Protein AF-A0A0C3D1R8-F1 (afdb_monomer_lite)

Radius of gyration: 17.47 Å; chains: 1; bounding box: 44×24×53 Å

Sequence (120 aa):
MAEPINLTTVLLSLATVAFQSSVALFKTVQSFRYHPKCIHELGEELEALSGVLGSLVETISATTDVDLLALEVPLLRCGKVCREFEQEIIKCSSWSSSNRTSFRDWTKLKYIEDDIYSFR

Organism: Oidiodendron maius (strain Zn) (NCBI:txid913774)

pLDDT: mean 77.92, std 19.31, range [34.84, 98.5]

Structure (mmCIF, N/CA/C/O backbone):
data_AF-A0A0C3D1R8-F1
#
_entry.id   AF-A0A0C3D1R8-F1
#
loop_
_atom_site.group_PDB
_atom_site.id
_atom_site.type_symbol
_atom_site.label_atom_id
_atom_site.label_alt_id
_atom_site.label_comp_id
_atom_site.label_asym_id
_atom_site.label_entity_id
_atom_site.label_seq_id
_atom_site.pdbx_PDB_ins_code
_atom_site.Cartn_x
_atom_site.Cartn_y
_atom_site.Cartn_z
_atom_site.occupancy
_atom_site.B_iso_or_equiv
_atom_site.auth_seq_id
_atom_site.auth_comp_id
_atom_site.auth_asym_id
_atom_site.auth_atom_id
_atom_site.pdbx_PDB_model_num
ATOM 1 N N . MET A 1 1 ? -6.099 -13.314 32.382 1.00 42.16 1 MET A N 1
ATOM 2 C CA . MET A 1 1 ? -7.125 -12.358 31.922 1.00 42.16 1 MET A CA 1
ATOM 3 C C . MET A 1 1 ? -6.603 -11.783 30.622 1.00 42.16 1 MET A C 1
ATOM 5 O O . MET A 1 1 ? -5.616 -11.069 30.668 1.00 42.16 1 MET A O 1
ATOM 9 N N . ALA A 1 2 ? -7.125 -12.235 29.481 1.00 47.91 2 ALA A N 1
ATOM 10 C CA . ALA A 1 2 ? -6.737 -11.689 28.185 1.00 47.91 2 ALA A CA 1
ATOM 11 C C . ALA A 1 2 ? -7.545 -10.406 27.981 1.00 47.91 2 ALA A C 1
ATOM 13 O O . ALA A 1 2 ? -8.773 -10.453 28.060 1.00 47.91 2 ALA A O 1
ATOM 14 N N . GLU A 1 3 ? -6.869 -9.271 27.822 1.00 51.38 3 GLU A N 1
ATOM 15 C CA . GLU A 1 3 ? -7.529 -8.017 27.465 1.00 51.38 3 GLU A CA 1
ATOM 16 C C . GLU A 1 3 ? -8.290 -8.208 26.145 1.00 51.38 3 GLU A C 1
ATOM 18 O O . GLU A 1 3 ? -7.759 -8.835 25.221 1.00 51.38 3 GLU A O 1
ATOM 23 N N . PRO A 1 4 ? -9.537 -7.716 26.040 1.00 53.00 4 PRO A N 1
ATOM 24 C CA . PRO A 1 4 ? -10.235 -7.706 24.771 1.00 53.00 4 PRO A CA 1
ATOM 25 C C . PRO A 1 4 ? -9.415 -6.849 23.810 1.00 53.00 4 PRO A C 1
ATOM 27 O O . PRO A 1 4 ? -9.156 -5.675 24.066 1.00 53.00 4 PRO A O 1
ATOM 30 N N . ILE A 1 5 ? -8.969 -7.455 22.713 1.00 58.22 5 ILE A N 1
ATOM 31 C CA . ILE A 1 5 ? -8.381 -6.716 21.606 1.00 58.22 5 ILE A CA 1
ATOM 32 C C . ILE A 1 5 ? -9.475 -5.761 21.128 1.00 58.22 5 ILE A C 1
ATOM 34 O O . ILE A 1 5 ? -10.465 -6.193 20.537 1.00 58.22 5 ILE A O 1
ATOM 38 N N . ASN A 1 6 ? -9.332 -4.474 21.439 1.00 67.38 6 ASN A N 1
ATOM 39 C CA . ASN A 1 6 ? -10.237 -3.453 20.938 1.00 67.38 6 ASN A CA 1
ATOM 40 C C . ASN A 1 6 ? -10.159 -3.499 19.409 1.00 67.38 6 ASN A C 1
ATOM 42 O O . ASN A 1 6 ? -9.109 -3.229 18.827 1.00 67.38 6 ASN A O 1
ATOM 46 N N . LEU A 1 7 ? -11.252 -3.888 18.753 1.00 70.06 7 LEU A N 1
ATOM 47 C CA . LEU A 1 7 ? -11.293 -4.083 17.300 1.00 70.06 7 LEU A CA 1
ATOM 48 C C . LEU A 1 7 ? -10.892 -2.810 16.535 1.00 70.06 7 LEU A C 1
ATOM 50 O O . LEU A 1 7 ? -10.242 -2.886 15.493 1.00 70.06 7 LEU A O 1
ATOM 54 N N . THR A 1 8 ? -11.164 -1.635 17.109 1.00 76.44 8 THR A N 1
ATOM 55 C CA . THR A 1 8 ? -10.692 -0.334 16.613 1.00 76.44 8 THR A CA 1
ATOM 56 C C . THR A 1 8 ? -9.165 -0.262 16.537 1.00 76.44 8 THR A C 1
ATOM 58 O O . THR A 1 8 ? -8.623 0.288 15.583 1.00 76.44 8 THR A O 1
ATOM 61 N N . THR A 1 9 ? -8.446 -0.862 17.491 1.00 84.00 9 THR A N 1
ATOM 62 C CA . THR A 1 9 ? -6.977 -0.923 17.498 1.00 84.00 9 THR A CA 1
ATOM 63 C C . THR A 1 9 ? -6.445 -1.792 16.360 1.00 84.00 9 THR A C 1
ATOM 65 O O . THR A 1 9 ? -5.465 -1.418 15.716 1.00 84.00 9 THR A O 1
ATOM 68 N N . VAL A 1 10 ? -7.101 -2.922 16.066 1.00 89.19 10 VAL A N 1
ATOM 69 C CA . VAL A 1 10 ? -6.729 -3.786 14.931 1.00 89.19 10 VAL A CA 1
ATOM 70 C C . VAL A 1 10 ? -6.929 -3.035 13.626 1.00 89.19 10 VAL A C 1
ATOM 72 O O . VAL A 1 10 ? -5.997 -2.933 12.830 1.00 89.19 10 VAL A O 1
ATOM 75 N N . LEU A 1 11 ? -8.104 -2.441 13.435 1.00 92.00 11 LEU A N 1
ATOM 76 C CA . LEU A 1 11 ? -8.409 -1.709 12.216 1.00 92.00 11 LEU A CA 1
ATOM 77 C C . LEU A 1 11 ? -7.463 -0.520 12.007 1.00 92.00 11 LEU A C 1
ATOM 79 O O . LEU A 1 11 ? -6.930 -0.347 10.912 1.00 92.00 11 LEU A O 1
ATOM 83 N N . LEU A 1 12 ? -7.194 0.252 13.063 1.00 93.19 12 LEU A N 1
ATOM 84 C CA . LEU A 1 12 ? -6.243 1.360 13.023 1.00 93.19 12 LEU A CA 1
ATOM 85 C C . LEU A 1 12 ? -4.840 0.885 12.631 1.00 93.19 12 LEU A C 1
ATOM 87 O O . LEU A 1 12 ? -4.169 1.525 11.817 1.00 93.19 12 LEU A O 1
ATOM 91 N N . SER A 1 13 ? -4.400 -0.255 13.171 1.00 95.12 13 SER A N 1
ATOM 92 C CA . SER A 1 13 ? -3.103 -0.837 12.823 1.00 95.12 13 SER A CA 1
ATOM 93 C C . SER A 1 13 ? -3.039 -1.237 11.347 1.00 95.12 13 SER A C 1
ATOM 95 O O . SER A 1 13 ? -2.059 -0.922 10.674 1.00 95.12 13 SER A O 1
ATOM 97 N N . LEU A 1 14 ? -4.102 -1.840 10.807 1.00 96.19 14 LEU A N 1
ATOM 98 C CA . LEU A 1 14 ? -4.176 -2.233 9.401 1.00 96.19 14 LEU A CA 1
ATOM 99 C C . LEU A 1 14 ? -4.213 -1.017 8.476 1.00 96.19 14 LEU A C 1
ATOM 101 O O . LEU A 1 14 ? -3.488 -0.997 7.483 1.00 96.19 14 LEU A O 1
ATOM 105 N N . ALA A 1 15 ? -4.988 0.014 8.822 1.00 96.50 15 ALA A N 1
ATOM 106 C CA . ALA A 1 15 ? -5.028 1.271 8.077 1.00 96.50 15 ALA A CA 1
ATOM 107 C C . ALA A 1 15 ? -3.649 1.940 8.047 1.00 96.50 15 ALA A C 1
ATOM 109 O O . ALA A 1 15 ? -3.170 2.342 6.987 1.00 96.50 15 ALA A O 1
ATOM 110 N N . THR A 1 16 ? -2.965 1.969 9.193 1.00 97.62 16 THR A N 1
ATOM 111 C CA . THR A 1 16 ? -1.612 2.526 9.313 1.00 97.62 16 THR A CA 1
ATOM 112 C C . THR A 1 16 ? -0.607 1.734 8.479 1.00 97.62 16 THR A C 1
ATOM 114 O O . THR A 1 16 ? 0.209 2.321 7.769 1.00 97.62 16 THR A O 1
ATOM 117 N N . VAL A 1 17 ? -0.671 0.400 8.518 1.00 97.75 17 VAL A N 1
ATOM 118 C CA . VAL A 1 17 ? 0.194 -0.469 7.707 1.00 97.75 17 VAL A CA 1
ATOM 119 C C . VAL A 1 17 ? -0.065 -0.262 6.217 1.00 97.75 17 VAL A C 1
ATOM 121 O O . VAL A 1 17 ? 0.900 -0.157 5.457 1.00 97.75 17 VAL A O 1
ATOM 124 N N . ALA A 1 18 ? -1.327 -0.182 5.791 1.00 98.12 18 ALA A N 1
ATOM 125 C CA . ALA A 1 18 ? -1.689 0.090 4.404 1.00 98.12 18 ALA A CA 1
ATOM 126 C C . ALA A 1 18 ? -1.138 1.446 3.944 1.00 98.12 18 ALA A C 1
ATOM 128 O O . ALA A 1 18 ? -0.440 1.499 2.934 1.00 98.12 18 ALA A O 1
ATOM 129 N N . PHE A 1 19 ? -1.357 2.503 4.733 1.00 98.50 19 PHE A N 1
ATOM 130 C CA . PHE A 1 19 ? -0.858 3.852 4.463 1.00 98.50 19 PHE A CA 1
ATOM 131 C C . PHE A 1 19 ? 0.671 3.904 4.346 1.00 98.50 19 PHE A C 1
ATOM 133 O O . PHE A 1 19 ? 1.220 4.405 3.368 1.00 98.50 19 PHE A O 1
ATOM 140 N N . GLN A 1 20 ? 1.395 3.348 5.318 1.00 98.38 20 GLN A N 1
ATOM 141 C CA . GLN A 1 20 ? 2.860 3.350 5.278 1.00 98.38 20 GLN A CA 1
ATOM 142 C C . GLN A 1 20 ? 3.399 2.577 4.072 1.00 98.38 20 GLN A C 1
ATOM 144 O O . GLN A 1 20 ? 4.389 2.987 3.467 1.00 98.38 20 GLN A O 1
ATOM 149 N N . SER A 1 21 ? 2.740 1.476 3.712 1.00 97.62 21 SER A N 1
ATOM 150 C CA . SER A 1 21 ? 3.134 0.652 2.569 1.00 97.62 21 SER A CA 1
ATOM 151 C C . SER A 1 21 ? 2.860 1.359 1.237 1.00 97.62 21 SER A C 1
ATOM 153 O O . SER A 1 21 ? 3.694 1.283 0.339 1.00 97.62 21 SER A O 1
ATOM 155 N N . SER A 1 22 ? 1.746 2.090 1.106 1.00 97.69 22 SER A N 1
ATOM 156 C CA . SER A 1 22 ? 1.459 2.881 -0.099 1.00 97.69 22 SER A CA 1
ATOM 157 C C . SER A 1 22 ? 2.452 4.034 -0.264 1.00 97.69 22 SER A C 1
ATOM 159 O O . SER A 1 22 ? 2.960 4.254 -1.362 1.00 97.69 22 SER A O 1
ATOM 161 N N . VAL A 1 23 ? 2.814 4.712 0.832 1.00 97.88 23 VAL A N 1
ATOM 162 C CA . VAL A 1 23 ? 3.824 5.783 0.832 1.00 97.88 23 VAL A CA 1
ATOM 163 C C . VAL A 1 23 ? 5.211 5.253 0.461 1.00 97.88 23 VAL A C 1
ATOM 165 O O . VAL A 1 23 ? 5.949 5.924 -0.264 1.00 97.88 23 VAL A O 1
ATOM 168 N N . ALA A 1 24 ? 5.591 4.072 0.956 1.00 96.62 24 ALA A N 1
ATOM 169 C CA . ALA A 1 24 ? 6.863 3.439 0.612 1.00 96.62 24 ALA A CA 1
ATOM 170 C C . ALA A 1 24 ? 6.928 3.114 -0.890 1.00 96.62 24 ALA A C 1
ATOM 172 O O . ALA A 1 24 ? 7.837 3.571 -1.586 1.00 96.62 24 ALA A O 1
ATOM 173 N N . LEU A 1 25 ? 5.886 2.462 -1.415 1.00 93.31 25 LEU A N 1
ATOM 174 C CA . LEU A 1 25 ? 5.748 2.171 -2.839 1.00 93.31 25 LEU A CA 1
ATOM 175 C C . LEU A 1 25 ? 5.791 3.445 -3.701 1.00 93.31 25 LEU A C 1
ATOM 177 O O . LEU A 1 25 ? 6.546 3.498 -4.670 1.00 93.31 25 LEU A O 1
ATOM 181 N N . PHE A 1 26 ? 5.056 4.495 -3.327 1.00 93.00 26 PHE A N 1
ATOM 182 C CA . PHE A 1 26 ? 5.075 5.792 -4.013 1.00 93.00 26 PHE A CA 1
ATOM 183 C C . PHE A 1 26 ? 6.482 6.391 -4.095 1.00 93.00 26 PHE A C 1
ATOM 185 O O . PHE A 1 26 ? 6.932 6.791 -5.169 1.00 93.00 26 PHE A O 1
ATOM 192 N N . LYS A 1 27 ? 7.214 6.413 -2.975 1.00 91.94 27 LYS A N 1
ATOM 193 C CA . LYS A 1 27 ? 8.599 6.909 -2.935 1.00 91.94 27 LYS A CA 1
ATOM 194 C C . LYS A 1 27 ? 9.525 6.071 -3.811 1.00 91.94 27 LYS A C 1
ATOM 196 O O . LYS A 1 27 ? 10.365 6.628 -4.517 1.00 91.94 27 LYS A O 1
ATOM 201 N N . THR A 1 28 ? 9.354 4.752 -3.797 1.00 88.19 28 THR A N 1
ATOM 202 C CA . THR A 1 28 ? 10.107 3.834 -4.652 1.00 88.19 28 THR A CA 1
ATOM 203 C C . THR A 1 28 ? 9.837 4.128 -6.132 1.00 88.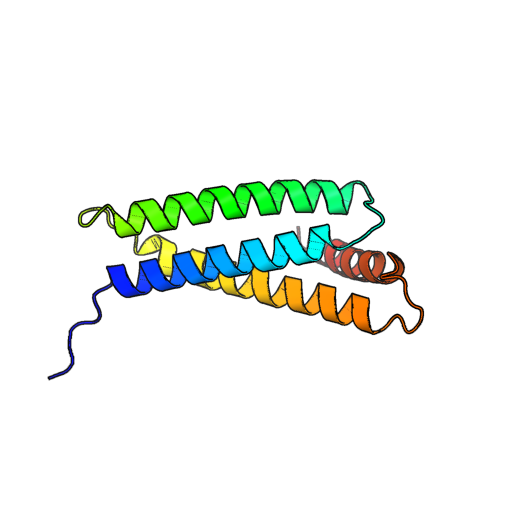19 28 THR A C 1
ATOM 205 O O . THR A 1 28 ? 10.787 4.296 -6.894 1.00 88.19 28 THR A O 1
ATOM 208 N N . VAL A 1 29 ? 8.576 4.315 -6.533 1.00 84.62 29 VAL A N 1
ATOM 209 C CA . VAL A 1 29 ? 8.177 4.693 -7.904 1.00 84.62 29 VAL A CA 1
ATOM 210 C C . VAL A 1 29 ? 8.717 6.074 -8.307 1.00 84.62 29 VAL A C 1
ATOM 212 O O . VAL A 1 29 ? 9.198 6.251 -9.427 1.00 84.62 29 VAL A O 1
ATOM 215 N N . GLN A 1 30 ? 8.727 7.049 -7.398 1.00 84.88 30 GLN A N 1
ATOM 216 C CA . GLN A 1 30 ? 9.294 8.373 -7.669 1.00 84.88 30 GLN A CA 1
ATOM 217 C C . GLN A 1 30 ? 10.824 8.384 -7.792 1.00 84.88 30 GLN A C 1
ATOM 219 O O . GLN A 1 30 ? 11.386 9.285 -8.410 1.00 84.88 30 GLN A O 1
ATOM 224 N N . SER A 1 31 ? 11.522 7.392 -7.235 1.00 83.00 31 SER A N 1
ATOM 225 C CA . SER A 1 31 ? 12.989 7.334 -7.297 1.00 83.00 31 SER A CA 1
ATOM 226 C C . SER A 1 31 ? 13.544 7.066 -8.708 1.00 83.00 31 SER A C 1
ATOM 228 O O . SER A 1 31 ? 14.735 7.275 -8.967 1.00 83.00 31 SER A O 1
ATOM 230 N N . PHE A 1 32 ? 12.704 6.618 -9.648 1.00 74.31 32 PHE A N 1
ATOM 231 C CA . PHE A 1 32 ? 13.103 6.337 -11.025 1.00 74.31 32 PHE A CA 1
ATOM 232 C C . PHE A 1 32 ? 13.313 7.631 -11.823 1.00 74.31 32 PHE A C 1
ATOM 234 O O . PHE A 1 32 ? 12.397 8.414 -12.014 1.00 74.31 32 PHE A O 1
ATOM 241 N N . ARG A 1 33 ? 14.525 7.840 -12.358 1.00 59.50 33 ARG A N 1
ATOM 242 C CA . ARG A 1 33 ? 14.917 9.086 -13.058 1.00 59.50 33 ARG A CA 1
ATOM 243 C C . ARG A 1 33 ? 14.285 9.309 -14.435 1.00 59.50 33 ARG A C 1
ATOM 245 O O . ARG A 1 33 ? 14.351 10.419 -14.955 1.00 59.50 33 ARG A O 1
ATOM 252 N N . TYR A 1 34 ? 13.771 8.261 -15.069 1.00 62.88 34 TYR A N 1
ATOM 253 C CA . TYR A 1 34 ? 13.098 8.353 -16.362 1.00 62.88 34 TYR A CA 1
ATOM 254 C C . TYR A 1 34 ? 11.651 7.940 -16.143 1.00 62.88 34 TYR A C 1
ATOM 256 O O . TYR A 1 34 ? 11.408 6.795 -15.764 1.00 62.88 34 TYR A O 1
ATOM 264 N N . HIS A 1 35 ? 10.719 8.871 -16.355 1.00 59.09 35 HIS A N 1
ATOM 265 C CA . HIS A 1 35 ? 9.287 8.641 -16.186 1.00 59.09 35 HIS A CA 1
ATOM 266 C C . HIS A 1 35 ? 8.629 8.455 -17.561 1.00 59.09 35 HIS A C 1
ATOM 268 O O . HIS A 1 35 ? 8.214 9.426 -18.194 1.00 59.09 35 HIS A O 1
ATOM 274 N N . PRO A 1 36 ? 8.514 7.219 -18.068 1.00 66.81 36 PRO A N 1
ATOM 275 C CA . PRO A 1 36 ? 7.482 6.909 -19.040 1.00 66.81 36 PRO A CA 1
ATOM 276 C C . PRO A 1 36 ? 6.131 7.285 -18.440 1.00 66.81 36 PRO A C 1
ATOM 278 O O . PRO A 1 36 ? 5.921 7.121 -17.238 1.00 66.81 36 PRO A O 1
ATOM 281 N N . LYS A 1 37 ? 5.203 7.722 -19.290 1.00 74.56 37 LYS A N 1
ATOM 282 C CA . LYS A 1 37 ? 3.856 8.164 -18.902 1.00 74.56 37 LYS A CA 1
ATOM 283 C C . LYS A 1 37 ? 3.177 7.247 -17.868 1.00 74.56 37 LYS A C 1
ATOM 285 O O . LYS A 1 37 ? 2.637 7.730 -16.891 1.00 74.56 37 LYS A O 1
ATOM 290 N N . CYS A 1 38 ? 3.323 5.932 -18.028 1.00 70.69 38 CYS A N 1
ATOM 291 C CA . CYS A 1 38 ? 2.769 4.913 -17.131 1.00 70.69 38 CYS A CA 1
ATOM 292 C C . CYS A 1 38 ? 3.339 4.944 -15.693 1.00 70.69 38 CYS A C 1
ATOM 294 O O . CYS A 1 38 ? 2.605 4.684 -14.750 1.00 70.69 38 CYS A O 1
ATOM 296 N N . ILE A 1 39 ? 4.621 5.289 -15.497 1.00 76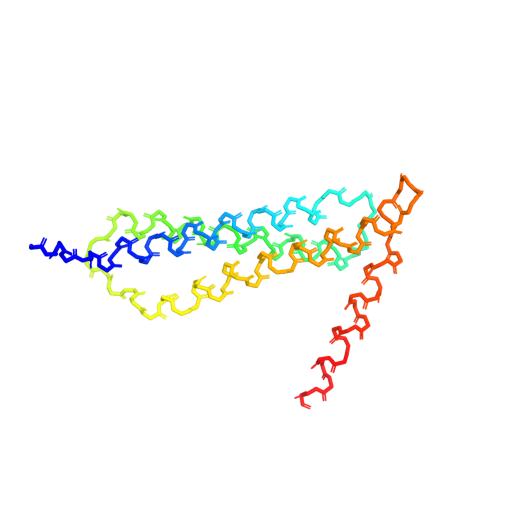.38 39 ILE A N 1
ATOM 297 C CA . ILE A 1 39 ? 5.211 5.454 -14.150 1.00 76.38 39 ILE A CA 1
ATOM 298 C C . ILE A 1 39 ? 4.674 6.724 -13.487 1.00 76.38 39 ILE A C 1
ATOM 300 O O . ILE A 1 39 ? 4.469 6.747 -12.278 1.00 76.38 39 ILE A O 1
ATOM 304 N N . HIS A 1 40 ? 4.449 7.775 -14.277 1.00 79.69 40 HIS A N 1
ATOM 305 C CA . HIS A 1 40 ? 3.849 9.008 -13.782 1.00 79.69 40 HIS A CA 1
ATOM 306 C C . HIS A 1 40 ? 2.389 8.789 -13.367 1.00 79.69 40 HIS A C 1
ATOM 308 O O . HIS A 1 40 ? 2.057 9.085 -12.228 1.00 79.69 40 HIS A O 1
ATOM 314 N N . GLU A 1 41 ? 1.579 8.170 -14.233 1.00 83.00 41 GLU A N 1
ATOM 315 C CA . GLU A 1 41 ? 0.185 7.794 -13.941 1.00 83.00 41 GLU A CA 1
ATOM 316 C C . GLU A 1 41 ? 0.101 6.910 -12.683 1.00 83.00 41 GLU A C 1
ATOM 318 O O . GLU A 1 41 ? -0.671 7.194 -11.775 1.00 83.00 41 GLU A O 1
ATOM 323 N N . LEU A 1 42 ? 0.961 5.890 -12.557 1.00 85.19 42 LEU A N 1
ATOM 324 C CA . LEU A 1 42 ? 1.029 5.080 -11.335 1.00 85.19 42 LEU A CA 1
ATOM 325 C C . LEU A 1 42 ? 1.410 5.913 -10.100 1.00 85.19 42 LEU A C 1
ATOM 327 O O . LEU A 1 42 ? 0.905 5.666 -9.008 1.00 85.19 42 LEU A O 1
ATOM 331 N N . GLY A 1 43 ? 2.316 6.879 -10.252 1.00 89.12 43 GLY A N 1
ATOM 332 C CA . GLY A 1 43 ? 2.689 7.802 -9.184 1.00 89.12 43 GLY A CA 1
ATOM 333 C C . GLY A 1 43 ? 1.500 8.625 -8.687 1.00 89.12 43 GLY A C 1
ATOM 334 O O . GLY A 1 43 ? 1.294 8.693 -7.478 1.00 89.12 43 GLY A O 1
ATOM 335 N N . GLU A 1 44 ? 0.703 9.185 -9.599 1.00 90.62 44 GLU A N 1
ATOM 336 C CA . GLU A 1 44 ? -0.512 9.949 -9.275 1.00 90.62 44 GLU A CA 1
ATOM 337 C C . GLU A 1 44 ? -1.548 9.078 -8.542 1.00 90.62 44 GLU A C 1
ATOM 339 O O . GLU A 1 44 ? -2.074 9.478 -7.501 1.00 90.62 44 GLU A O 1
ATOM 344 N N . GLU A 1 45 ? -1.782 7.849 -9.015 1.00 92.94 45 GLU A N 1
ATOM 345 C CA . GLU A 1 45 ? -2.694 6.897 -8.362 1.00 92.94 45 GLU A CA 1
ATOM 346 C C . GLU A 1 45 ? -2.219 6.512 -6.948 1.00 92.94 45 GLU A C 1
ATOM 348 O O . GLU A 1 45 ? -3.011 6.431 -6.006 1.00 92.94 45 GLU A O 1
ATOM 353 N N . LEU A 1 46 ? -0.910 6.308 -6.758 1.00 94.56 46 LEU A N 1
ATOM 354 C CA . LEU A 1 46 ? -0.329 5.986 -5.450 1.00 94.56 46 LEU A CA 1
ATOM 355 C C . LEU A 1 46 ? -0.346 7.172 -4.480 1.00 94.56 46 LEU A C 1
ATOM 357 O O . LEU A 1 46 ? -0.491 6.971 -3.268 1.00 94.56 46 LEU A O 1
ATOM 361 N N . GLU A 1 47 ? -0.201 8.393 -4.988 1.00 95.69 47 GLU A N 1
ATOM 362 C CA . GLU A 1 47 ? -0.360 9.617 -4.206 1.00 95.69 47 GLU A CA 1
ATOM 363 C C . GLU A 1 47 ? -1.802 9.753 -3.713 1.00 95.69 47 GLU A C 1
ATOM 365 O O . GLU A 1 47 ? -2.028 9.910 -2.509 1.00 95.69 47 GLU A O 1
ATOM 370 N N . ALA A 1 48 ? -2.777 9.588 -4.613 1.00 97.56 48 ALA A N 1
ATOM 371 C CA . ALA A 1 48 ? -4.196 9.612 -4.276 1.00 97.56 48 ALA A CA 1
ATOM 372 C C . ALA A 1 48 ? -4.559 8.522 -3.252 1.00 97.56 48 ALA A C 1
ATOM 374 O O . ALA A 1 48 ? -5.198 8.812 -2.236 1.00 97.56 48 ALA A O 1
ATOM 375 N N . LEU A 1 49 ? -4.092 7.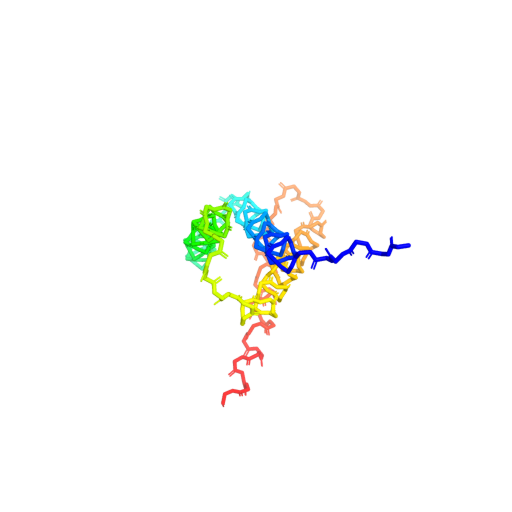286 -3.463 1.00 97.75 49 LEU A N 1
ATOM 376 C CA . LEU A 1 49 ? -4.287 6.176 -2.527 1.00 97.75 49 LEU A CA 1
ATOM 377 C C . LEU A 1 49 ? -3.709 6.495 -1.143 1.00 97.75 49 LEU A C 1
ATOM 379 O O . LEU A 1 49 ? -4.370 6.276 -0.128 1.00 97.75 49 LEU A O 1
ATOM 383 N N . SER A 1 50 ? -2.488 7.033 -1.093 1.00 97.50 50 SER A N 1
ATOM 384 C CA . SER A 1 50 ? -1.842 7.408 0.168 1.00 97.50 50 SER A CA 1
ATOM 385 C C . SER A 1 50 ? -2.611 8.518 0.884 1.00 97.50 50 SER A C 1
ATOM 387 O O . SER A 1 50 ? -2.767 8.451 2.101 1.00 97.50 50 SER A O 1
ATOM 389 N N . GLY A 1 51 ? -3.145 9.496 0.148 1.00 97.94 51 GLY A N 1
ATOM 390 C CA . GLY A 1 51 ? -4.012 10.537 0.700 1.00 97.94 51 GLY A CA 1
ATOM 391 C C . GLY A 1 51 ? -5.271 9.962 1.351 1.00 97.94 51 GLY A C 1
ATOM 392 O O . GLY A 1 51 ? -5.542 10.243 2.518 1.00 97.94 51 GLY A O 1
ATOM 393 N N . VAL A 1 52 ? -5.995 9.089 0.640 1.00 98.06 52 VAL A N 1
ATOM 394 C CA . VAL A 1 52 ? -7.213 8.440 1.159 1.00 98.06 52 VAL A CA 1
ATOM 395 C C . VAL A 1 52 ? -6.913 7.592 2.398 1.00 98.06 52 VAL A C 1
ATOM 397 O O . VAL A 1 52 ? -7.638 7.677 3.390 1.00 98.06 52 VAL A O 1
ATOM 400 N N . LEU A 1 53 ? -5.839 6.797 2.378 1.00 98.12 53 LEU A N 1
ATOM 401 C CA . LEU A 1 53 ? -5.446 5.968 3.521 1.00 98.12 53 LEU A CA 1
ATOM 402 C C . LEU A 1 53 ? -5.007 6.814 4.725 1.00 98.12 53 LEU A C 1
ATOM 404 O O . LEU A 1 53 ? -5.325 6.457 5.857 1.00 98.12 53 LEU A O 1
ATOM 408 N N . GLY A 1 54 ? -4.338 7.947 4.495 1.00 97.62 54 GLY A N 1
ATOM 409 C CA . GLY A 1 54 ? -3.991 8.908 5.542 1.00 97.62 54 GLY A CA 1
ATOM 410 C C . GLY A 1 54 ? -5.233 9.494 6.218 1.00 97.62 54 GLY A C 1
ATOM 411 O O . GLY A 1 54 ? -5.375 9.393 7.437 1.00 97.62 54 GLY A O 1
ATOM 412 N N . SER A 1 55 ? -6.186 10.006 5.433 1.00 97.12 55 SER A N 1
ATOM 413 C CA . SER A 1 55 ? -7.463 10.509 5.962 1.00 97.12 55 SER A CA 1
ATOM 414 C C . SER A 1 55 ? -8.270 9.424 6.682 1.00 97.12 55 SER A C 1
ATOM 416 O O . SER A 1 55 ? -8.940 9.701 7.678 1.00 97.12 55 SER A O 1
ATOM 418 N N . LEU A 1 56 ? -8.194 8.172 6.222 1.00 95.25 56 LEU A N 1
ATOM 419 C CA . LEU A 1 56 ? -8.844 7.044 6.887 1.00 95.25 56 LEU A CA 1
ATOM 420 C C . LEU A 1 56 ? -8.216 6.741 8.256 1.00 95.25 56 LEU A C 1
ATOM 422 O O . LEU A 1 56 ? -8.950 6.496 9.211 1.00 95.25 56 LEU A O 1
ATOM 426 N N . VAL A 1 57 ? -6.885 6.792 8.382 1.00 95.56 57 VAL A N 1
ATOM 427 C CA . VAL A 1 57 ? -6.186 6.638 9.673 1.00 95.56 57 VAL A CA 1
ATOM 428 C C . VAL A 1 57 ? -6.618 7.722 10.661 1.00 95.56 57 VAL A C 1
ATOM 430 O O . VAL A 1 57 ? -6.933 7.409 11.812 1.00 95.56 57 VAL A O 1
ATOM 433 N N . GLU A 1 58 ? -6.679 8.980 10.217 1.00 94.56 58 GLU A N 1
ATOM 434 C CA . GLU A 1 58 ? -7.161 10.098 11.039 1.00 94.56 58 GLU A CA 1
ATOM 435 C C . GLU A 1 58 ? -8.616 9.886 11.470 1.00 94.56 58 GLU A C 1
ATOM 437 O O . GLU A 1 58 ? -8.944 10.050 12.645 1.00 94.56 58 GLU A O 1
ATOM 442 N N . THR A 1 59 ? -9.469 9.436 10.546 1.00 92.69 59 THR A N 1
ATOM 443 C CA . THR A 1 59 ? -10.887 9.162 10.814 1.00 92.69 59 THR A CA 1
ATOM 444 C C . THR A 1 59 ? -11.055 8.061 11.860 1.00 92.69 59 THR A C 1
ATOM 446 O O . THR A 1 59 ? -11.705 8.291 12.875 1.00 92.69 59 THR A O 1
ATOM 449 N N . ILE A 1 60 ? -10.414 6.899 11.679 1.00 90.94 60 ILE A N 1
ATOM 450 C CA . ILE A 1 60 ? -10.481 5.777 12.635 1.00 90.94 60 ILE A CA 1
ATOM 451 C C . ILE A 1 60 ? -9.954 6.197 14.016 1.00 90.94 60 ILE A C 1
ATOM 453 O O . ILE A 1 60 ? -10.474 5.752 15.035 1.00 90.94 60 ILE A O 1
ATOM 457 N N . SER A 1 61 ? -8.936 7.061 14.061 1.00 89.69 61 SER A N 1
ATOM 458 C CA . SER A 1 61 ? -8.375 7.565 15.321 1.00 89.69 61 SER A CA 1
ATOM 459 C C . SER A 1 61 ? -9.305 8.546 16.040 1.00 89.69 61 SER A C 1
ATOM 461 O O . SER A 1 61 ? -9.277 8.625 17.267 1.00 89.69 61 SER A O 1
ATOM 463 N N . ALA A 1 62 ? -10.105 9.310 15.292 1.00 88.69 62 ALA A N 1
ATOM 464 C CA . ALA A 1 62 ? -10.986 10.346 15.825 1.00 88.69 62 ALA A CA 1
ATOM 465 C C . ALA A 1 62 ? -12.402 9.845 16.157 1.00 88.69 62 ALA A C 1
ATOM 467 O O . ALA A 1 62 ? -13.091 10.470 16.963 1.00 88.69 62 ALA A O 1
ATOM 468 N N . THR A 1 63 ? -12.858 8.744 15.549 1.00 79.88 63 THR A N 1
ATOM 469 C CA . THR A 1 63 ? -14.230 8.240 15.712 1.00 79.88 63 THR A CA 1
ATOM 470 C C . THR A 1 63 ? -14.286 6.917 16.468 1.00 79.88 63 THR A C 1
ATOM 472 O O . THR A 1 63 ? -13.654 5.946 16.064 1.00 79.88 63 THR A O 1
ATOM 475 N N . THR A 1 64 ? -15.119 6.843 17.509 1.00 69.75 64 THR A N 1
ATOM 476 C CA . THR A 1 64 ? -15.382 5.607 18.273 1.00 69.75 64 THR A CA 1
ATOM 477 C C . THR A 1 64 ? -16.688 4.894 17.903 1.00 69.75 64 THR A C 1
ATOM 479 O O . THR A 1 64 ? -16.838 3.733 18.263 1.00 69.75 64 THR A O 1
ATOM 482 N N . ASP A 1 65 ? -17.602 5.546 17.172 1.00 73.38 65 ASP A N 1
ATOM 483 C CA . ASP A 1 65 ? -18.975 5.050 16.920 1.00 73.38 65 ASP A CA 1
ATOM 484 C C . ASP A 1 65 ? -19.248 4.576 15.478 1.00 73.38 65 ASP A C 1
ATOM 486 O O . ASP A 1 65 ? -20.379 4.222 15.145 1.00 73.38 65 ASP A O 1
ATOM 490 N N . VAL A 1 66 ? -18.243 4.567 14.596 1.00 79.81 66 VAL A N 1
ATOM 491 C CA . VAL A 1 66 ? -18.419 4.106 13.208 1.00 79.81 66 VAL A CA 1
ATOM 492 C C . VAL A 1 66 ? -17.934 2.665 13.080 1.00 79.81 66 VAL A C 1
ATOM 494 O O . VAL A 1 66 ? -16.752 2.383 13.278 1.00 79.81 66 VAL A O 1
ATOM 497 N N . ASP A 1 67 ? -18.839 1.756 12.712 1.00 82.88 67 ASP A N 1
ATOM 498 C CA . ASP A 1 67 ? -18.464 0.389 12.356 1.00 82.88 67 ASP A CA 1
ATOM 499 C C . ASP A 1 67 ? -17.771 0.375 10.988 1.00 82.88 67 ASP A C 1
ATOM 501 O O . ASP A 1 67 ? -18.381 0.604 9.941 1.00 82.88 67 ASP A O 1
ATOM 505 N N . LEU A 1 68 ? -16.467 0.117 11.017 1.00 88.44 68 LEU A N 1
ATOM 506 C CA . LEU A 1 68 ? -15.601 0.026 9.848 1.00 88.44 68 LEU A CA 1
ATOM 507 C C . LEU A 1 68 ? -14.961 -1.365 9.725 1.00 88.44 68 LEU A C 1
ATOM 509 O O . LEU A 1 68 ? -13.985 -1.530 8.992 1.00 88.44 68 LEU A O 1
ATOM 513 N N . LEU A 1 69 ? -15.498 -2.387 10.406 1.00 87.31 69 LEU A N 1
ATOM 514 C CA . LEU A 1 69 ? -14.943 -3.748 10.385 1.00 87.31 69 LEU A CA 1
ATOM 515 C C . LEU A 1 69 ? -14.882 -4.344 8.973 1.00 87.31 69 LEU A C 1
ATOM 517 O O . LEU A 1 69 ? -13.973 -5.108 8.655 1.00 87.31 69 LEU A O 1
ATOM 521 N N . ALA A 1 70 ? -15.787 -3.932 8.081 1.00 90.88 70 ALA A N 1
ATOM 522 C CA . ALA A 1 70 ? -15.766 -4.330 6.673 1.00 90.88 70 ALA A CA 1
ATOM 523 C C . ALA A 1 70 ? -14.464 -3.940 5.937 1.00 90.88 70 ALA A C 1
ATOM 525 O O . ALA A 1 70 ? -14.157 -4.518 4.893 1.00 90.88 70 ALA A O 1
ATOM 526 N N . LEU A 1 71 ? -13.686 -2.989 6.470 1.00 93.69 71 LEU A N 1
ATOM 527 C CA . LEU A 1 71 ? -12.405 -2.556 5.909 1.00 93.69 71 LEU A CA 1
ATOM 528 C C . LEU A 1 71 ? -11.213 -3.409 6.364 1.00 93.69 71 LEU A C 1
ATOM 530 O O . LEU A 1 71 ? -10.137 -3.265 5.790 1.00 93.69 71 LEU A O 1
ATOM 534 N N . GLU A 1 72 ? -11.376 -4.333 7.316 1.00 93.25 72 GLU A N 1
ATOM 535 C CA . GLU A 1 72 ? -10.273 -5.154 7.837 1.00 93.25 72 GLU A CA 1
ATOM 536 C C . GLU A 1 72 ? -9.551 -5.932 6.720 1.00 93.25 72 GLU A C 1
ATOM 538 O O . GLU A 1 72 ? -8.348 -5.771 6.497 1.00 93.25 72 GLU A O 1
ATOM 543 N N . VAL A 1 73 ? -10.299 -6.731 5.951 1.00 95.69 73 VAL A N 1
ATOM 544 C CA . VAL A 1 73 ? -9.743 -7.525 4.843 1.00 95.69 73 VAL A CA 1
ATOM 545 C C . VAL A 1 73 ? -9.217 -6.639 3.701 1.00 95.69 73 VAL A C 1
ATOM 547 O O . VAL A 1 73 ? -8.104 -6.902 3.230 1.00 95.69 73 VAL A O 1
ATOM 550 N N . PRO A 1 74 ? -9.943 -5.598 3.240 1.00 96.50 74 PRO A N 1
ATOM 551 C CA . PRO A 1 74 ? -9.420 -4.645 2.263 1.00 96.50 74 PRO A CA 1
ATOM 552 C C . PRO A 1 74 ? -8.093 -3.994 2.668 1.00 96.50 74 PRO A C 1
ATOM 554 O O . PRO A 1 74 ? -7.164 -3.978 1.863 1.00 96.50 74 PRO A O 1
ATOM 557 N N . LEU A 1 75 ? -7.964 -3.509 3.906 1.00 97.25 75 LEU A N 1
ATOM 558 C CA . LEU A 1 75 ? -6.754 -2.831 4.382 1.00 97.25 75 LEU A CA 1
ATOM 559 C C . LEU A 1 75 ? -5.573 -3.789 4.511 1.00 97.25 75 LEU A C 1
ATOM 561 O O . LEU A 1 75 ? -4.467 -3.464 4.075 1.00 97.25 75 LEU A O 1
ATOM 565 N N . LEU A 1 76 ? -5.816 -4.998 5.028 1.00 96.81 76 LEU A N 1
ATOM 566 C CA . LEU A 1 76 ? -4.803 -6.049 5.080 1.00 96.81 76 LEU A CA 1
ATOM 567 C C . LEU A 1 76 ? -4.254 -6.358 3.680 1.00 96.81 76 LEU A C 1
ATOM 569 O O . LEU A 1 76 ? -3.039 -6.416 3.481 1.00 96.81 76 LEU A O 1
ATOM 573 N N . ARG A 1 77 ? -5.145 -6.538 2.695 1.00 96.69 77 ARG A N 1
ATOM 574 C CA . ARG A 1 77 ? -4.753 -6.810 1.305 1.00 96.69 77 ARG A CA 1
ATOM 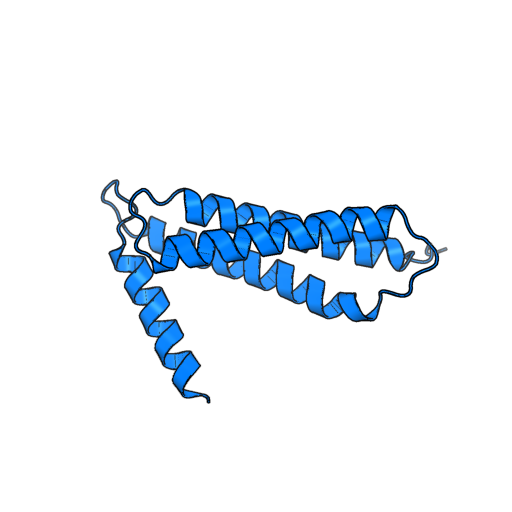575 C C . ARG A 1 77 ? -4.039 -5.623 0.676 1.00 96.69 77 ARG A C 1
ATOM 577 O O . ARG A 1 77 ? -3.018 -5.834 0.035 1.00 96.69 77 ARG A O 1
ATOM 584 N N . CYS A 1 78 ? -4.531 -4.405 0.888 1.00 96.88 78 CYS A N 1
ATOM 585 C CA . CYS A 1 78 ? -3.910 -3.190 0.373 1.00 96.88 78 CYS A CA 1
ATOM 586 C C . CYS A 1 78 ? -2.462 -3.071 0.859 1.00 96.88 78 CYS A C 1
ATOM 588 O O . CYS A 1 78 ? -1.547 -2.969 0.046 1.00 96.88 78 CYS A O 1
ATOM 590 N N . GLY A 1 79 ? -2.232 -3.173 2.173 1.00 96.12 79 GLY A N 1
ATOM 591 C CA . GLY A 1 79 ? -0.882 -3.113 2.733 1.00 96.12 79 GLY A CA 1
ATOM 592 C C . GLY A 1 79 ? 0.027 -4.219 2.203 1.00 96.12 79 GLY A C 1
ATOM 593 O O . GLY A 1 79 ? 1.175 -3.953 1.846 1.00 96.12 79 GLY A O 1
ATOM 594 N N . LYS A 1 80 ? -0.492 -5.447 2.088 1.00 96.06 80 LYS A N 1
ATOM 595 C CA . LYS A 1 80 ? 0.250 -6.579 1.523 1.00 96.06 80 LYS A CA 1
ATOM 596 C C . LYS A 1 80 ? 0.650 -6.331 0.065 1.00 96.06 80 LYS A C 1
ATOM 598 O O . LYS A 1 80 ? 1.832 -6.426 -0.248 1.00 96.06 80 LYS A O 1
ATOM 603 N N . VAL A 1 81 ? -0.302 -5.971 -0.796 1.00 94.50 81 VAL A N 1
ATOM 604 C CA . VAL A 1 81 ? -0.063 -5.745 -2.230 1.00 94.50 81 VAL A CA 1
ATOM 605 C C . VAL A 1 81 ? 0.901 -4.581 -2.448 1.00 94.50 81 VAL A C 1
ATOM 607 O O . VAL A 1 81 ? 1.823 -4.714 -3.245 1.00 94.50 81 VAL A O 1
ATOM 610 N N . CYS A 1 82 ? 0.765 -3.475 -1.705 1.00 95.19 82 CYS A N 1
ATOM 611 C CA . CYS A 1 82 ? 1.707 -2.359 -1.809 1.00 95.19 82 CYS A CA 1
ATOM 612 C C . CYS A 1 82 ? 3.146 -2.783 -1.471 1.00 95.19 82 CYS A C 1
ATOM 614 O O . CYS A 1 82 ? 4.069 -2.424 -2.199 1.00 95.19 82 CYS A O 1
ATOM 616 N N . ARG A 1 83 ? 3.345 -3.582 -0.409 1.00 95.31 83 ARG A N 1
ATOM 617 C CA . ARG A 1 83 ? 4.676 -4.097 -0.036 1.00 95.31 83 ARG A CA 1
ATOM 618 C C . ARG A 1 83 ? 5.231 -5.088 -1.047 1.00 95.31 83 ARG A C 1
ATOM 620 O O . ARG A 1 83 ? 6.403 -5.004 -1.396 1.00 95.31 83 ARG A O 1
ATOM 627 N N . GLU A 1 84 ? 4.419 -6.046 -1.487 1.00 91.12 84 GLU A N 1
ATOM 628 C CA . GLU A 1 84 ? 4.841 -7.048 -2.471 1.00 91.12 84 GLU A CA 1
ATOM 629 C C . GLU A 1 84 ? 5.229 -6.371 -3.785 1.00 91.12 84 GLU A C 1
ATOM 631 O O . GLU A 1 84 ? 6.286 -6.664 -4.340 1.00 91.12 84 GLU A O 1
ATOM 636 N N . PHE A 1 85 ? 4.440 -5.392 -4.231 1.00 87.75 85 PHE A N 1
ATOM 637 C CA . PHE A 1 85 ? 4.750 -4.645 -5.439 1.00 87.75 85 PHE A CA 1
ATOM 638 C C . PHE A 1 85 ? 6.035 -3.823 -5.284 1.00 87.75 85 PHE A C 1
ATOM 640 O O . PHE A 1 85 ? 6.908 -3.889 -6.146 1.00 87.75 85 PHE A O 1
ATOM 647 N N . GLU A 1 86 ? 6.216 -3.120 -4.164 1.00 89.25 86 GLU A N 1
ATOM 648 C CA . GLU A 1 86 ? 7.459 -2.393 -3.884 1.00 89.25 86 GLU A CA 1
ATOM 649 C C . GLU A 1 86 ? 8.681 -3.322 -3.955 1.00 89.25 86 GLU A C 1
ATOM 651 O O . GLU A 1 86 ? 9.679 -2.999 -4.603 1.00 89.25 86 GLU A O 1
ATOM 656 N N . GLN A 1 87 ? 8.593 -4.501 -3.337 1.00 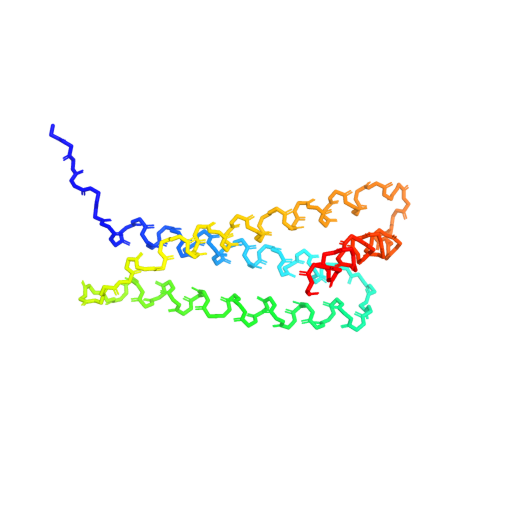88.25 87 GLN A N 1
ATOM 657 C CA . GLN A 1 87 ? 9.669 -5.489 -3.358 1.00 88.25 87 GLN A CA 1
ATOM 658 C C . GLN A 1 87 ? 9.980 -5.976 -4.771 1.00 88.25 87 GLN A C 1
ATOM 660 O O . GLN A 1 87 ? 11.155 -6.098 -5.116 1.00 88.25 87 GLN A O 1
ATOM 665 N N . GLU A 1 88 ? 8.968 -6.241 -5.597 1.00 83.00 88 GLU A N 1
ATOM 666 C CA . GLU A 1 88 ? 9.180 -6.647 -6.988 1.00 83.00 88 GLU A CA 1
ATOM 667 C C . GLU A 1 88 ? 9.845 -5.540 -7.814 1.00 83.00 88 GLU A C 1
ATOM 669 O O . GLU A 1 88 ? 10.784 -5.813 -8.566 1.00 83.00 88 GLU A O 1
ATOM 674 N N . ILE A 1 89 ? 9.457 -4.280 -7.606 1.00 78.44 89 ILE A N 1
ATOM 675 C CA . ILE A 1 89 ? 10.096 -3.124 -8.247 1.00 78.44 89 ILE A CA 1
ATOM 676 C C . ILE A 1 89 ? 11.572 -3.020 -7.834 1.00 78.44 89 ILE A C 1
ATOM 678 O O . ILE A 1 89 ? 12.452 -2.866 -8.688 1.00 78.44 89 ILE A O 1
ATOM 682 N N . ILE A 1 90 ? 11.869 -3.151 -6.536 1.00 82.31 90 ILE A N 1
ATOM 683 C CA . ILE A 1 90 ? 13.240 -3.113 -6.011 1.00 82.31 90 ILE A CA 1
ATOM 684 C C . ILE A 1 90 ? 14.070 -4.270 -6.578 1.00 82.31 90 ILE A C 1
ATOM 686 O O . ILE A 1 90 ? 15.170 -4.031 -7.085 1.00 82.31 90 ILE A O 1
ATOM 690 N N . LYS A 1 91 ? 13.558 -5.508 -6.554 1.00 78.00 91 LYS A N 1
ATOM 691 C CA . LYS A 1 91 ? 14.247 -6.688 -7.108 1.00 78.00 91 LYS A CA 1
ATOM 692 C C . LYS A 1 91 ? 14.587 -6.484 -8.580 1.00 78.00 91 LYS A C 1
ATOM 694 O O . LYS A 1 91 ? 15.749 -6.640 -8.958 1.00 78.00 91 LYS A O 1
ATOM 699 N N . CYS A 1 92 ? 13.610 -6.056 -9.377 1.00 67.44 92 CYS A N 1
ATOM 700 C CA . CYS A 1 92 ? 13.792 -5.731 -10.788 1.00 67.44 92 CYS A CA 1
ATOM 701 C C . CYS A 1 92 ? 14.886 -4.674 -10.992 1.00 67.44 92 CYS A C 1
ATOM 703 O O . CYS A 1 92 ? 15.727 -4.823 -11.871 1.00 67.44 92 CYS A O 1
ATOM 705 N N . SER A 1 93 ? 14.935 -3.646 -10.141 1.00 64.31 93 SER A N 1
ATOM 706 C CA . SER A 1 93 ? 15.945 -2.587 -10.227 1.00 64.31 93 SER A CA 1
ATOM 707 C C . SER A 1 93 ? 17.369 -3.057 -9.869 1.00 64.31 93 SER A C 1
ATOM 709 O O . SER A 1 93 ? 18.343 -2.626 -10.493 1.00 64.31 93 SER A O 1
ATOM 711 N N . SER A 1 94 ? 17.492 -3.982 -8.910 1.00 59.53 94 SER A N 1
ATOM 712 C CA . SER A 1 94 ? 18.767 -4.461 -8.354 1.00 59.53 94 SER A CA 1
ATOM 713 C C . SER A 1 94 ? 19.570 -5.362 -9.297 1.00 59.53 94 SER A C 1
ATOM 715 O O . SER A 1 94 ? 20.796 -5.417 -9.207 1.00 59.53 94 SER A O 1
ATOM 717 N N . TRP A 1 95 ? 18.904 -6.038 -10.239 1.00 52.62 95 TRP A N 1
ATOM 718 C CA . TRP A 1 95 ? 19.561 -6.954 -11.176 1.00 52.62 95 TRP A CA 1
ATOM 719 C C . TRP A 1 95 ? 20.313 -6.228 -12.305 1.00 52.62 95 TRP A C 1
ATOM 721 O O . TRP A 1 95 ? 21.084 -6.842 -13.044 1.00 52.62 95 TRP A O 1
ATOM 731 N N . SER A 1 96 ? 20.140 -4.907 -12.415 1.00 50.78 96 SER A N 1
ATOM 732 C CA . SER A 1 96 ? 20.870 -4.063 -13.357 1.00 50.78 96 SER A CA 1
ATOM 733 C C . SER A 1 96 ? 22.216 -3.620 -12.756 1.00 50.78 96 SER A C 1
ATOM 735 O O . SER A 1 96 ? 22.344 -2.579 -12.119 1.00 50.78 96 SER A O 1
ATOM 737 N N . SER A 1 97 ? 23.271 -4.411 -12.972 1.00 45.47 97 SER A N 1
ATOM 738 C CA . SER A 1 97 ? 24.644 -4.165 -12.487 1.00 45.47 97 SER A CA 1
ATOM 739 C C . SER A 1 97 ? 25.345 -2.933 -13.099 1.00 45.47 97 SER A C 1
ATOM 741 O O . SER A 1 97 ? 26.572 -2.853 -13.113 1.00 45.47 97 SER A O 1
ATOM 743 N N . SER A 1 98 ? 24.604 -1.969 -13.646 1.00 49.19 98 SER A N 1
ATOM 744 C CA . SER A 1 98 ? 25.146 -0.809 -14.353 1.00 49.19 98 SER A CA 1
ATOM 745 C C . SER A 1 98 ? 24.406 0.478 -13.994 1.00 49.19 98 SER A C 1
ATOM 747 O O . SER A 1 98 ? 23.751 1.058 -14.850 1.00 49.19 98 SER A O 1
ATOM 749 N N . ASN A 1 99 ? 24.515 0.921 -12.737 1.00 48.12 99 ASN A N 1
ATOM 750 C CA . ASN A 1 99 ? 24.369 2.309 -12.247 1.00 48.12 99 ASN A CA 1
ATOM 751 C C . ASN A 1 99 ? 23.214 3.183 -12.804 1.00 48.12 99 ASN A C 1
ATOM 753 O O . ASN A 1 99 ? 23.266 4.413 -12.773 1.00 48.12 99 ASN A O 1
ATOM 757 N N . ARG A 1 100 ? 22.175 2.562 -13.348 1.00 50.38 100 ARG A N 1
ATOM 758 C CA . ARG A 1 100 ? 20.964 3.168 -13.880 1.00 50.38 100 ARG A CA 1
ATOM 759 C C . ARG A 1 100 ? 19.899 2.122 -13.645 1.00 50.38 100 ARG A C 1
ATOM 761 O O . ARG A 1 100 ? 19.950 1.079 -14.285 1.00 50.38 100 ARG A O 1
ATOM 768 N N . THR A 1 101 ? 18.970 2.406 -12.742 1.00 48.47 101 THR A N 1
ATOM 769 C CA . THR A 1 101 ? 17.682 1.722 -12.638 1.00 48.47 101 THR A CA 1
ATOM 770 C C . THR A 1 101 ? 17.005 1.800 -14.007 1.00 48.47 101 THR A C 1
ATOM 772 O O . THR A 1 101 ? 16.320 2.764 -14.343 1.00 48.47 101 THR A O 1
ATOM 775 N N . SER A 1 102 ? 17.351 0.866 -14.890 1.00 52.97 102 SER A N 1
ATOM 776 C CA . SER A 1 102 ? 17.027 0.980 -16.302 1.00 52.97 102 SER A CA 1
ATOM 777 C C . SER A 1 102 ? 15.635 0.407 -16.510 1.00 52.97 102 SER A C 1
ATOM 779 O O . SER A 1 102 ? 15.339 -0.726 -16.141 1.00 52.97 102 SER A O 1
ATOM 781 N N . PHE A 1 103 ? 14.798 1.204 -17.161 1.00 51.91 103 PHE A N 1
ATOM 782 C CA . PHE A 1 103 ? 13.425 0.941 -17.590 1.00 51.91 103 PHE A CA 1
ATOM 783 C C . PHE A 1 103 ? 13.171 -0.430 -18.274 1.00 51.91 103 PHE A C 1
ATOM 785 O O . PHE A 1 103 ? 12.025 -0.857 -18.431 1.00 51.91 103 PHE A O 1
ATOM 792 N N . ARG A 1 104 ? 14.228 -1.156 -18.661 1.00 54.00 104 ARG A N 1
ATOM 793 C CA . ARG A 1 104 ? 14.157 -2.495 -19.261 1.00 54.00 104 ARG A CA 1
ATOM 794 C C . ARG A 1 104 ? 13.557 -3.556 -18.332 1.00 54.00 104 ARG A C 1
ATOM 796 O O . ARG A 1 104 ? 13.020 -4.544 -18.821 1.00 54.00 104 ARG A O 1
ATOM 803 N N . ASP A 1 105 ? 13.613 -3.350 -17.019 1.00 56.31 105 ASP A N 1
ATOM 804 C CA . ASP A 1 105 ? 13.001 -4.277 -16.062 1.00 56.31 105 ASP A CA 1
ATOM 805 C C . ASP A 1 105 ? 11.531 -3.921 -15.752 1.00 56.31 105 ASP A C 1
ATOM 807 O O . ASP A 1 105 ? 10.731 -4.813 -15.481 1.00 56.31 105 ASP A O 1
ATOM 811 N N . TRP A 1 106 ? 11.112 -2.662 -15.953 1.00 58.16 106 TRP A N 1
ATOM 812 C CA . TRP A 1 106 ? 9.695 -2.254 -15.885 1.00 58.16 106 TRP A CA 1
ATOM 813 C C . TRP A 1 106 ? 8.865 -2.806 -17.051 1.00 58.16 106 TRP A C 1
ATOM 815 O O . TRP A 1 106 ? 7.707 -3.184 -16.899 1.00 58.16 106 TRP A O 1
ATOM 825 N N . THR A 1 107 ? 9.470 -2.896 -18.236 1.00 56.94 107 THR A N 1
ATOM 826 C CA . THR A 1 107 ? 8.827 -3.508 -19.409 1.00 56.94 107 THR A CA 1
ATOM 827 C C . THR A 1 107 ? 8.575 -5.009 -19.225 1.00 56.94 107 THR A C 1
ATOM 829 O O . THR A 1 107 ? 7.597 -5.512 -19.769 1.00 56.94 107 THR A O 1
ATOM 832 N N . LYS A 1 108 ? 9.374 -5.714 -18.408 1.00 58.03 108 LYS A N 1
ATOM 833 C CA . LYS A 1 108 ? 9.089 -7.106 -18.009 1.00 58.03 108 LYS A CA 1
ATOM 834 C C . LYS A 1 108 ? 7.922 -7.205 -17.025 1.00 58.03 108 LYS A C 1
ATOM 836 O O . LYS A 1 108 ? 7.092 -8.088 -17.189 1.00 58.03 108 LYS A O 1
ATOM 841 N N . LEU A 1 109 ? 7.827 -6.292 -16.052 1.00 55.59 109 LEU A N 1
ATOM 842 C CA . LEU A 1 109 ? 6.661 -6.198 -15.159 1.00 55.59 109 LEU A CA 1
ATOM 843 C C . LEU A 1 109 ? 5.367 -5.966 -15.955 1.00 55.59 109 LEU A C 1
ATOM 845 O O . LEU A 1 109 ? 4.377 -6.652 -15.732 1.00 55.59 109 LEU A O 1
ATOM 849 N N . LYS A 1 110 ? 5.406 -5.079 -16.956 1.00 56.81 110 LYS A N 1
ATOM 850 C CA . LYS A 1 110 ? 4.264 -4.822 -17.846 1.00 56.81 110 LYS A CA 1
ATOM 851 C C . LYS A 1 110 ? 3.889 -6.026 -18.721 1.00 56.81 110 LYS A C 1
ATOM 853 O O . LYS A 1 110 ? 2.715 -6.238 -18.982 1.00 56.81 110 LYS A O 1
ATOM 858 N N . TYR A 1 111 ? 4.867 -6.833 -19.141 1.00 48.84 111 TYR A N 1
ATOM 859 C CA . TYR A 1 111 ? 4.613 -8.079 -19.877 1.00 48.84 111 TYR A CA 1
ATOM 860 C C . TYR A 1 111 ? 3.856 -9.115 -19.028 1.00 48.84 111 TYR A C 1
ATOM 862 O O . TYR A 1 111 ? 3.058 -9.876 -19.560 1.00 48.84 111 TYR A O 1
ATOM 870 N N . ILE A 1 112 ? 4.070 -9.111 -17.708 1.00 54.38 112 ILE A N 1
ATOM 871 C CA . ILE A 1 112 ? 3.319 -9.944 -16.755 1.00 54.38 112 ILE A CA 1
ATOM 872 C C . ILE A 1 112 ? 1.912 -9.367 -16.517 1.00 54.38 112 ILE A C 1
ATOM 874 O O . ILE A 1 112 ? 0.962 -10.122 -16.346 1.00 54.38 112 ILE A O 1
ATOM 878 N N . GLU A 1 113 ? 1.752 -8.040 -16.546 1.00 49.28 113 GLU A N 1
ATOM 879 C CA . GLU A 1 113 ? 0.444 -7.378 -16.431 1.00 49.28 113 GLU A CA 1
ATOM 880 C C . GLU A 1 113 ? -0.460 -7.640 -17.653 1.00 49.28 113 GLU A C 1
ATOM 882 O O . GLU A 1 113 ? -1.643 -7.923 -17.484 1.00 49.28 113 GLU A O 1
ATOM 887 N N . ASP A 1 114 ? 0.092 -7.613 -18.874 1.00 45.66 114 ASP A N 1
ATOM 888 C CA . ASP A 1 114 ? -0.637 -7.932 -20.119 1.00 45.66 114 ASP A CA 1
ATOM 889 C C . ASP A 1 114 ? -1.210 -9.367 -20.089 1.00 45.66 114 ASP A C 1
ATOM 891 O O . ASP A 1 114 ? -2.335 -9.612 -20.524 1.00 45.66 114 ASP A O 1
ATOM 895 N N . ASP A 1 115 ? -0.491 -10.306 -19.463 1.00 44.81 115 ASP A N 1
ATOM 896 C CA . ASP A 1 115 ? -0.947 -11.689 -19.260 1.00 44.81 115 ASP A CA 1
ATOM 897 C C . ASP A 1 115 ? -2.125 -11.777 -18.264 1.00 44.81 115 ASP A C 1
ATOM 899 O O . ASP A 1 115 ? -3.011 -12.620 -18.403 1.00 44.81 115 ASP A O 1
ATOM 903 N N . ILE A 1 116 ? -2.215 -10.853 -17.299 1.00 42.41 116 ILE A N 1
ATOM 904 C CA . 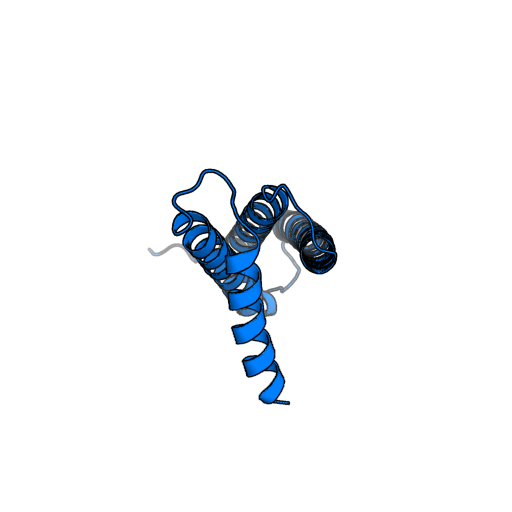ILE A 1 116 ? -3.322 -10.777 -16.328 1.00 42.41 116 ILE A CA 1
ATOM 905 C C . ILE A 1 116 ? -4.584 -10.166 -16.960 1.00 42.41 116 ILE A C 1
ATOM 907 O O . ILE A 1 116 ? -5.695 -10.583 -16.627 1.00 42.41 116 ILE A O 1
ATOM 911 N N . TYR A 1 117 ? -4.455 -9.246 -17.924 1.00 40.00 117 TYR A N 1
ATOM 912 C CA . TYR A 1 117 ? -5.606 -8.743 -18.691 1.00 40.00 117 TYR A CA 1
ATOM 913 C C . TYR A 1 117 ? -6.204 -9.784 -19.655 1.00 40.00 117 TYR A C 1
ATOM 915 O O . TYR A 1 117 ? -7.327 -9.584 -20.122 1.00 40.00 117 TYR A O 1
ATOM 923 N N . SER A 1 118 ? -5.527 -10.915 -19.898 1.00 45.12 118 SER A N 1
ATOM 924 C CA . SER A 1 118 ? -6.079 -12.047 -20.662 1.00 45.12 118 SER A CA 1
ATOM 925 C C . SER A 1 118 ? -7.202 -12.807 -19.933 1.00 45.12 118 SER A C 1
ATOM 927 O O . SER A 1 118 ? -7.897 -13.614 -20.545 1.00 45.12 118 SER A O 1
ATOM 929 N N . PHE A 1 119 ? -7.419 -12.523 -18.642 1.00 37.25 119 PHE A N 1
ATOM 930 C CA . PHE A 1 119 ? -8.453 -13.149 -17.810 1.00 37.25 119 PHE A CA 1
ATOM 931 C C . PHE A 1 119 ? -9.810 -12.420 -17.801 1.00 37.25 119 PHE A C 1
ATOM 933 O O . PHE A 1 119 ? -10.675 -12.782 -16.999 1.00 37.25 119 PHE A O 1
ATOM 940 N N . ARG A 1 120 ? -10.016 -11.397 -18.643 1.00 34.84 120 ARG A N 1
ATOM 941 C CA . ARG A 1 120 ? -11.333 -10.747 -18.789 1.00 34.84 120 ARG A CA 1
ATOM 942 C C . ARG A 1 120 ? -12.279 -11.494 -19.718 1.00 34.84 120 ARG A C 1
ATOM 944 O O . ARG A 1 120 ? -11.841 -11.910 -20.809 1.00 34.84 120 ARG A O 1
#

Foldseek 3Di:
DDPPPPVLNLLLVLLVLLLVLLVLLLVLLVVAPDDDVVSVVVNVVSVVSNVVSVVVSVVSVVDDPDPPSVCNVVSNVSSVVSNVVSVQLVVLQVVPPPPHSDCPSVVVVVVVVVVVVVVD

Secondary structure (DSSP, 8-state):
-PPP--HHHHHHHHHHHHHHHHHHHHHHHHT-SS--HHHHHHHHHHHHHHHHHHHHHHHHHH-SS---GGGHHHHHHHHHHHHHHHHHHHHHHHT--SSS--TTTHHHHHHHHHHHHTT-

InterPro domains:
  IPR031348 Azaphilone pigments biosynthesis cluster protein L, N-terminal [PF17111] (2-120)